Protein AF-A0A963SK87-F1 (afdb_monomer_lite)

Structure (mmCIF, N/CA/C/O backbone):
data_AF-A0A963SK87-F1
#
_entry.id   AF-A0A963SK87-F1
#
loop_
_atom_site.group_PDB
_atom_site.id
_atom_site.type_symbol
_atom_site.label_atom_id
_atom_site.label_alt_id
_atom_site.label_comp_id
_atom_site.label_asym_id
_atom_site.label_entity_id
_atom_site.label_seq_id
_atom_site.pdbx_PDB_ins_code
_atom_site.Cartn_x
_atom_site.Cartn_y
_atom_site.Cartn_z
_atom_site.occupancy
_atom_site.B_iso_or_equiv
_atom_site.auth_seq_id
_atom_site.auth_comp_id
_atom_site.auth_asym_id
_atom_site.auth_atom_id
_atom_site.pdbx_PDB_model_num
ATOM 1 N N . MET A 1 1 ? -9.936 10.081 -13.786 1.00 55.28 1 MET A N 1
ATOM 2 C CA . MET A 1 1 ? -8.497 9.781 -13.969 1.00 55.28 1 MET A CA 1
ATOM 3 C C . MET A 1 1 ? -8.092 8.763 -12.922 1.00 55.28 1 MET A C 1
ATOM 5 O O . MET A 1 1 ? -8.417 8.975 -11.762 1.00 55.28 1 MET A O 1
ATOM 9 N N . ALA A 1 2 ? -7.454 7.662 -13.316 1.0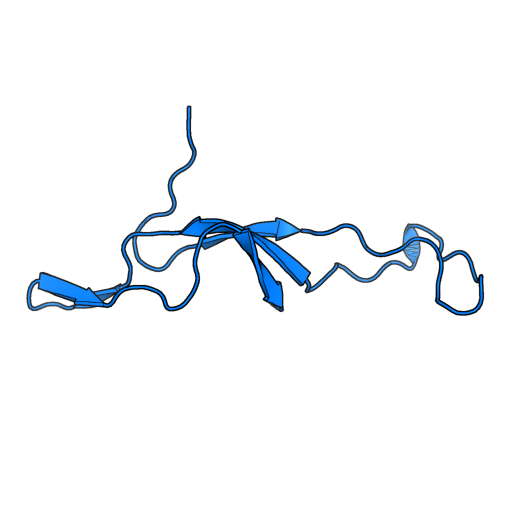0 79.69 2 ALA A N 1
ATOM 10 C CA . ALA A 1 2 ? -6.935 6.676 -12.371 1.00 79.69 2 ALA A CA 1
ATOM 11 C C . ALA A 1 2 ? -5.571 7.148 -11.843 1.00 79.69 2 ALA A C 1
ATOM 13 O O . ALA A 1 2 ? -4.687 7.477 -12.633 1.00 79.69 2 ALA A O 1
ATOM 14 N N . PHE A 1 3 ? -5.412 7.218 -10.522 1.00 84.69 3 PHE A N 1
ATOM 15 C CA . PHE A 1 3 ? -4.122 7.495 -9.893 1.00 84.69 3 PHE A CA 1
ATOM 16 C C . PHE A 1 3 ? -3.230 6.256 -10.020 1.00 84.69 3 PHE A C 1
ATOM 18 O O . PHE A 1 3 ? -3.650 5.163 -9.644 1.00 84.69 3 PHE A O 1
ATOM 25 N N . ARG A 1 4 ? -2.008 6.417 -10.540 1.00 88.06 4 ARG A N 1
ATOM 26 C CA . ARG A 1 4 ? -1.046 5.321 -10.703 1.00 88.06 4 ARG A CA 1
ATOM 27 C C . ARG A 1 4 ? 0.242 5.620 -9.928 1.00 88.06 4 ARG A C 1
ATOM 29 O O . ARG A 1 4 ? 0.936 6.572 -10.291 1.00 88.06 4 ARG A O 1
ATOM 36 N N . PRO A 1 5 ? 0.585 4.824 -8.901 1.00 91.50 5 PRO A N 1
ATOM 37 C CA . PRO A 1 5 ? 1.882 4.905 -8.239 1.00 91.50 5 PRO A CA 1
ATOM 38 C C . PRO A 1 5 ? 3.029 4.602 -9.213 1.00 91.50 5 PRO A C 1
ATOM 40 O O . PRO A 1 5 ? 2.881 3.799 -10.135 1.00 91.50 5 PRO A O 1
ATOM 43 N N . LEU A 1 6 ? 4.177 5.247 -9.009 1.00 90.88 6 LEU A N 1
ATOM 44 C CA . LEU A 1 6 ? 5.393 5.020 -9.794 1.00 90.88 6 LEU A CA 1
ATOM 45 C C . LEU A 1 6 ? 6.393 4.180 -8.999 1.00 90.88 6 LEU A C 1
ATOM 47 O O . LEU A 1 6 ? 6.426 4.274 -7.774 1.00 90.88 6 LEU A O 1
ATOM 51 N N . HIS A 1 7 ? 7.243 3.433 -9.708 1.00 88.06 7 HIS A N 1
ATOM 52 C CA . HIS A 1 7 ? 8.295 2.597 -9.121 1.00 88.06 7 HIS A CA 1
ATOM 53 C C . HIS A 1 7 ? 7.734 1.598 -8.098 1.00 88.06 7 HIS A C 1
ATOM 55 O O . HIS A 1 7 ? 6.784 0.882 -8.401 1.00 88.06 7 HIS A O 1
ATOM 61 N N . ASP A 1 8 ? 8.308 1.571 -6.907 1.00 88.44 8 ASP A N 1
ATOM 62 C CA . ASP A 1 8 ? 8.001 0.722 -5.763 1.00 88.44 8 ASP A CA 1
ATOM 63 C C . ASP A 1 8 ? 6.891 1.282 -4.859 1.00 88.44 8 ASP A C 1
ATOM 65 O O . ASP A 1 8 ? 6.602 0.737 -3.797 1.00 88.44 8 ASP A O 1
ATOM 69 N N . ARG A 1 9 ? 6.240 2.377 -5.265 1.00 91.38 9 ARG A N 1
ATOM 70 C CA . ARG A 1 9 ? 5.197 3.010 -4.455 1.00 91.38 9 ARG A CA 1
ATOM 71 C C . ARG A 1 9 ? 3.879 2.251 -4.539 1.00 91.38 9 ARG A C 1
ATOM 73 O O . ARG A 1 9 ? 3.502 1.725 -5.586 1.00 91.38 9 ARG A O 1
ATOM 80 N N . VAL A 1 10 ? 3.126 2.310 -3.447 1.00 92.38 10 VAL A N 1
ATOM 81 C CA . VAL A 1 10 ? 1.809 1.687 -3.306 1.00 92.38 10 VAL A CA 1
ATOM 82 C C . VAL A 1 10 ? 0.812 2.732 -2.814 1.00 92.38 10 VAL A C 1
ATOM 84 O O . VAL A 1 10 ? 1.112 3.514 -1.91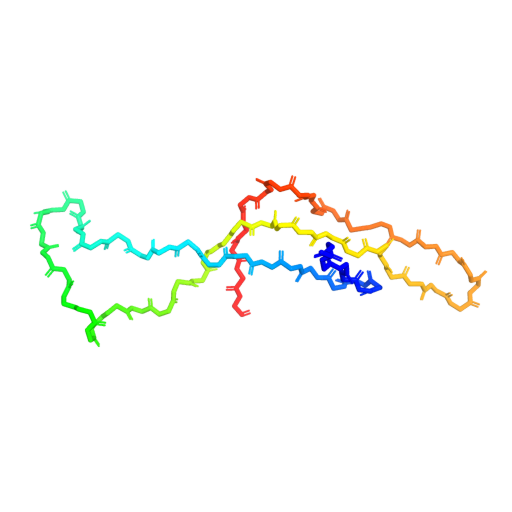3 1.00 92.38 10 VAL A O 1
ATOM 87 N N . LEU A 1 11 ? -0.374 2.773 -3.423 1.00 91.88 11 LEU A N 1
ATOM 88 C CA . LEU A 1 11 ? -1.487 3.582 -2.935 1.00 91.88 11 LEU A CA 1
ATOM 89 C C . LEU A 1 11 ? -2.319 2.739 -1.971 1.00 91.88 11 LEU A C 1
ATOM 91 O O . LEU A 1 11 ? -2.972 1.786 -2.397 1.00 91.88 11 LEU A O 1
ATOM 95 N N . VAL A 1 12 ? -2.336 3.138 -0.702 1.00 92.50 12 VAL A N 1
ATOM 96 C CA . VAL A 1 12 ? -3.101 2.470 0.355 1.00 92.50 12 VAL A CA 1
ATOM 97 C C . VAL A 1 12 ? -4.255 3.361 0.804 1.00 92.50 12 VAL A C 1
ATOM 99 O O . VAL A 1 12 ? -4.071 4.548 1.084 1.00 92.50 12 VAL A O 1
ATOM 102 N N . ARG A 1 13 ? -5.453 2.785 0.890 1.00 89.50 13 ARG A N 1
ATOM 103 C CA . ARG A 1 13 ? -6.610 3.387 1.552 1.00 89.50 13 ARG A CA 1
ATOM 104 C C . ARG A 1 13 ? -6.646 2.887 2.990 1.00 89.50 13 ARG A C 1
ATOM 106 O O . ARG A 1 13 ? -6.712 1.684 3.215 1.00 89.50 13 ARG A O 1
ATOM 113 N N . ARG A 1 14 ? -6.623 3.805 3.958 1.00 88.06 14 ARG A N 1
ATOM 114 C CA . ARG A 1 14 ? -6.794 3.448 5.373 1.00 88.06 14 ARG A CA 1
ATOM 115 C C . ARG A 1 14 ? -8.163 2.817 5.587 1.00 88.06 14 ARG A C 1
ATOM 117 O O . ARG A 1 14 ? -9.153 3.346 5.081 1.00 88.06 14 ARG A O 1
ATOM 124 N N . ILE A 1 15 ? -8.200 1.724 6.336 1.00 83.56 15 ILE A N 1
ATOM 125 C CA . ILE A 1 15 ? -9.455 1.172 6.841 1.00 83.56 15 ILE A CA 1
ATOM 126 C C . ILE A 1 15 ? -9.771 1.937 8.127 1.00 83.56 15 ILE A C 1
ATOM 128 O O . ILE A 1 15 ? -8.875 2.174 8.937 1.00 83.56 15 ILE A O 1
ATOM 132 N N . GLU A 1 16 ? -11.010 2.404 8.279 1.00 73.8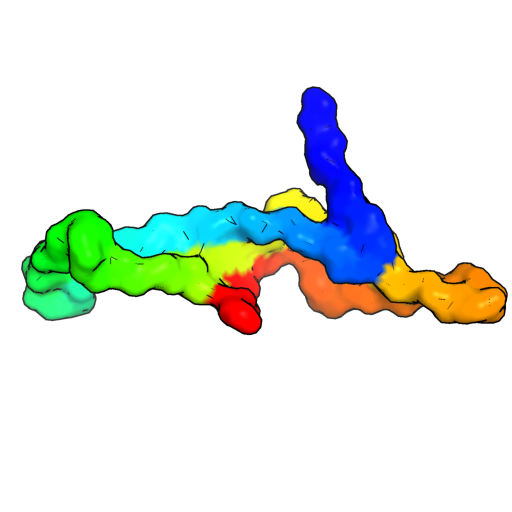8 16 GLU A N 1
ATOM 133 C CA . GLU A 1 16 ? -11.421 3.098 9.500 1.00 73.88 16 GLU A CA 1
ATOM 134 C C . GLU A 1 16 ? -11.313 2.150 10.698 1.00 73.88 16 GLU A C 1
ATOM 136 O O . GLU A 1 16 ? -11.633 0.965 10.597 1.00 73.88 16 GLU A O 1
ATOM 141 N N . ALA A 1 17 ? -10.827 2.666 11.825 1.00 70.31 17 ALA A N 1
ATOM 142 C CA . ALA A 1 17 ? -10.771 1.889 13.051 1.00 70.31 17 ALA A CA 1
ATOM 143 C C . ALA A 1 17 ? -12.200 1.613 13.548 1.00 70.31 17 ALA A C 1
ATOM 145 O O . ALA A 1 17 ? -13.067 2.490 13.496 1.00 70.31 17 ALA A O 1
ATOM 146 N N . ASP A 1 18 ? -12.445 0.399 14.043 1.00 69.06 18 ASP A N 1
ATOM 147 C CA . ASP A 1 18 ? -13.744 0.038 14.602 1.00 69.06 18 ASP A CA 1
ATOM 148 C C . ASP A 1 18 ? -14.096 0.973 15.770 1.00 69.06 18 ASP A C 1
ATOM 150 O O . ASP A 1 18 ? -13.336 1.131 16.728 1.00 69.06 18 ASP A O 1
ATOM 154 N N . GLN A 1 19 ? -15.274 1.599 15.705 1.00 66.19 19 GLN A N 1
ATOM 155 C CA . GLN A 1 19 ? -15.775 2.488 16.766 1.00 66.19 19 GLN A CA 1
ATOM 156 C C . GLN A 1 19 ? -16.157 1.722 18.041 1.00 66.19 19 GLN A C 1
ATOM 158 O O . GLN A 1 19 ? -16.317 2.315 19.109 1.00 66.19 19 GLN A O 1
ATOM 163 N N . LYS A 1 20 ? -16.336 0.400 17.936 1.00 66.88 20 LYS A N 1
ATOM 164 C CA . LYS A 1 20 ? -16.712 -0.480 19.042 1.00 66.88 20 LYS A CA 1
ATOM 165 C C . LYS A 1 20 ? -15.662 -1.560 19.216 1.00 66.88 20 LYS A C 1
ATOM 167 O O . LYS A 1 20 ? -15.387 -2.321 18.296 1.00 66.88 20 LYS A O 1
ATOM 172 N N . THR A 1 21 ? -15.128 -1.668 20.425 1.00 73.31 21 THR A N 1
ATOM 173 C CA . THR A 1 21 ? -14.270 -2.799 20.781 1.00 73.31 21 THR A CA 1
ATOM 174 C C . THR A 1 21 ? -15.094 -4.082 20.898 1.00 73.31 21 THR A C 1
ATOM 176 O O . THR A 1 21 ? -16.313 -4.039 21.084 1.00 73.31 21 THR A O 1
ATOM 179 N N . ALA A 1 22 ? -14.431 -5.242 20.873 1.00 71.56 22 ALA A N 1
ATOM 180 C CA . ALA A 1 22 ? -15.080 -6.544 21.059 1.00 71.56 22 ALA A CA 1
ATOM 181 C C . ALA A 1 22 ? -15.887 -6.657 22.375 1.00 71.56 22 ALA A C 1
ATOM 183 O O . ALA A 1 22 ? -16.784 -7.489 22.476 1.00 71.56 22 ALA A O 1
ATOM 184 N N . GLY A 1 23 ? -15.599 -5.806 23.371 1.00 77.62 23 GLY A N 1
ATOM 185 C CA . GLY A 1 23 ? -16.327 -5.715 24.642 1.00 77.62 23 GLY A CA 1
ATOM 186 C C . GLY A 1 23 ? -17.498 -4.721 24.657 1.00 77.62 23 GLY A C 1
ATOM 187 O O . GLY A 1 23 ? -18.088 -4.509 25.711 1.00 77.62 23 GLY A O 1
ATOM 188 N N . GLY A 1 24 ? -17.827 -4.083 23.529 1.00 77.94 24 GLY A N 1
ATOM 189 C CA . GLY A 1 24 ? -18.932 -3.122 23.423 1.00 77.94 24 GLY A CA 1
ATOM 190 C C . GLY A 1 24 ? -18.611 -1.704 23.910 1.00 77.94 24 GLY A C 1
ATOM 191 O O . GLY A 1 24 ? -19.522 -0.883 24.015 1.00 77.94 24 GLY A O 1
ATOM 192 N N . ILE A 1 25 ? -17.340 -1.394 24.189 1.00 79.12 25 ILE A N 1
ATOM 193 C CA . ILE A 1 25 ? -16.907 -0.048 24.587 1.00 79.12 25 ILE A CA 1
ATOM 194 C C . ILE A 1 25 ? -16.801 0.821 23.332 1.00 79.12 25 ILE A C 1
ATOM 196 O O . ILE A 1 25 ? -16.134 0.436 22.369 1.00 79.12 25 ILE A O 1
ATOM 200 N N . ILE A 1 26 ? -17.452 1.985 23.356 1.00 78.06 26 ILE A N 1
ATOM 201 C CA . ILE A 1 26 ? -17.361 2.988 22.291 1.00 78.06 26 ILE A CA 1
ATOM 202 C C . ILE A 1 26 ? -16.068 3.776 22.490 1.00 78.06 26 ILE A C 1
ATOM 204 O O . ILE A 1 26 ? -15.885 4.398 23.539 1.00 78.06 26 ILE A O 1
ATOM 208 N N . ILE A 1 27 ? -15.183 3.748 21.494 1.00 74.06 27 ILE A N 1
ATOM 209 C CA . ILE A 1 27 ? -13.978 4.579 21.498 1.00 74.06 27 ILE A CA 1
ATOM 210 C C . ILE A 1 27 ? -14.357 5.951 20.930 1.00 74.06 27 ILE A C 1
ATOM 212 O O . ILE A 1 27 ? -14.849 6.013 19.805 1.00 74.06 27 ILE A O 1
ATOM 216 N N . PRO A 1 28 ? -14.173 7.050 21.683 1.00 73.56 28 PRO A N 1
ATOM 217 C CA . PRO A 1 28 ? -14.400 8.386 21.149 1.00 73.56 28 PRO A CA 1
ATOM 218 C C . PRO A 1 28 ? -13.381 8.694 20.046 1.00 73.56 28 PRO A C 1
ATOM 220 O O . PRO A 1 28 ? -12.219 8.304 20.156 1.00 73.56 28 PRO A O 1
ATOM 223 N N . ASP A 1 29 ? -13.790 9.459 19.032 1.00 70.62 29 ASP A N 1
ATOM 224 C CA . ASP A 1 29 ? -12.963 9.789 17.856 1.00 70.62 29 ASP A CA 1
ATOM 225 C C . ASP A 1 29 ? -11.588 10.396 18.219 1.00 70.62 29 ASP A C 1
ATOM 227 O O . ASP A 1 29 ? -10.622 10.274 17.471 1.00 70.62 29 ASP A O 1
ATOM 231 N N . SER A 1 30 ? -11.469 11.031 19.394 1.00 69.25 30 SER A N 1
ATOM 232 C CA . SER A 1 30 ? -10.222 11.614 19.913 1.00 69.25 30 SER A CA 1
ATOM 233 C C . SER A 1 30 ? -9.221 10.603 20.486 1.00 69.25 30 SER A C 1
ATOM 235 O O . SER A 1 30 ? -8.053 10.948 20.657 1.00 69.25 30 SER A O 1
ATOM 237 N N . ALA A 1 31 ? -9.662 9.384 20.803 1.00 67.94 31 ALA A N 1
ATOM 238 C CA . ALA A 1 31 ? -8.846 8.300 21.353 1.00 67.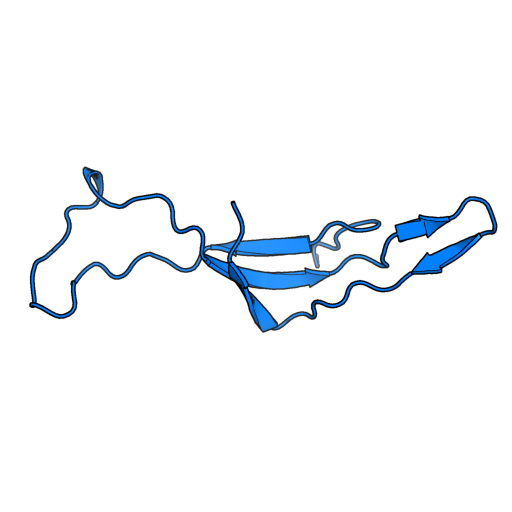94 31 ALA A CA 1
ATOM 239 C C . ALA A 1 31 ? -8.565 7.189 20.327 1.00 67.94 31 ALA A C 1
ATOM 241 O O . ALA A 1 31 ? -7.935 6.188 20.664 1.00 67.94 31 ALA A O 1
ATOM 242 N N . GLN A 1 32 ? -9.029 7.349 19.084 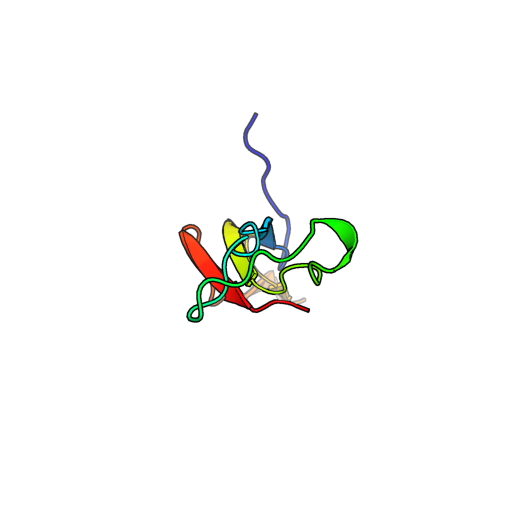1.00 67.25 32 GLN A N 1
ATOM 243 C CA . GLN A 1 32 ? -8.726 6.424 18.001 1.00 67.25 32 GLN A CA 1
ATOM 244 C C . GLN A 1 32 ? -7.276 6.608 17.541 1.00 67.25 32 GLN A C 1
ATOM 246 O O . GLN A 1 32 ? -6.890 7.658 17.019 1.00 67.25 32 GLN A O 1
ATOM 251 N N . GLU A 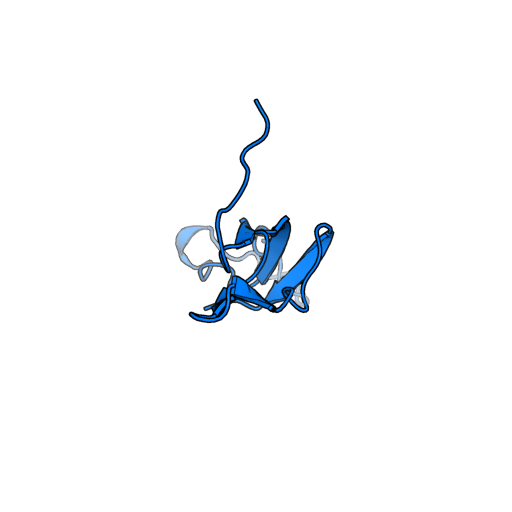1 33 ? -6.456 5.574 17.727 1.00 69.94 33 GLU A N 1
ATOM 252 C CA . GLU A 1 33 ? -5.132 5.526 17.114 1.00 69.94 33 GLU A CA 1
ATOM 253 C C . GLU A 1 33 ? -5.261 5.509 15.589 1.00 69.94 33 GLU A C 1
ATOM 255 O O . GLU A 1 33 ? -6.209 4.953 15.028 1.00 69.94 33 GLU A O 1
ATOM 260 N N . LYS A 1 34 ? -4.301 6.141 14.901 1.00 68.50 34 LYS A N 1
ATOM 261 C CA . LYS A 1 34 ? -4.278 6.122 13.436 1.00 68.50 34 LYS A CA 1
ATOM 262 C C . LYS A 1 34 ? -4.186 4.663 12.989 1.00 68.50 34 LYS A C 1
ATOM 264 O O . LYS A 1 34 ? -3.201 4.018 13.341 1.00 68.50 34 LYS A O 1
ATOM 269 N N . PRO A 1 35 ? -5.150 4.156 12.202 1.00 75.19 35 PRO A N 1
ATOM 270 C CA . PRO A 1 35 ? -5.115 2.774 11.768 1.00 75.19 35 PRO A CA 1
ATOM 271 C C . PRO A 1 35 ? -3.850 2.541 10.942 1.00 75.19 35 PRO A C 1
ATOM 273 O O . PRO A 1 35 ? -3.625 3.195 9.917 1.00 75.19 35 PRO A O 1
ATOM 276 N N . SER A 1 36 ? -3.030 1.612 11.429 1.00 82.75 36 SER A N 1
ATOM 277 C CA . SER A 1 36 ? -1.867 1.064 10.729 1.00 82.75 36 SER A CA 1
ATOM 278 C C . SER A 1 36 ? -2.274 0.037 9.675 1.00 82.75 36 SER A C 1
ATOM 280 O O . SER A 1 36 ? -1.422 -0.572 9.052 1.00 82.75 36 SER A O 1
ATOM 282 N N . GLU A 1 37 ? -3.568 -0.192 9.465 1.00 88.50 37 GLU A N 1
ATOM 283 C CA . GLU A 1 37 ? -4.078 -1.123 8.464 1.00 88.50 37 GLU A CA 1
ATOM 284 C C . GLU A 1 37 ? -4.762 -0.397 7.310 1.00 88.50 37 GLU A C 1
ATOM 286 O O . GLU A 1 37 ? -5.385 0.662 7.461 1.00 88.50 37 GLU A O 1
ATOM 291 N N . GLY A 1 38 ? -4.657 -0.985 6.124 1.00 91.81 38 GLY A N 1
ATOM 292 C CA . GLY A 1 38 ? -5.260 -0.434 4.924 1.00 91.81 38 GLY A CA 1
ATOM 293 C C . GLY A 1 38 ? -5.354 -1.436 3.791 1.00 91.81 38 GLY A C 1
ATOM 294 O O . GLY A 1 38 ? -4.725 -2.489 3.808 1.00 91.81 38 GLY A O 1
ATOM 295 N N . GLU A 1 39 ? -6.156 -1.084 2.799 1.00 92.44 39 GLU A N 1
ATOM 296 C CA . GLU A 1 39 ? -6.331 -1.843 1.567 1.00 92.44 39 GLU A CA 1
ATOM 297 C C . GLU A 1 39 ? -5.531 -1.189 0.440 1.00 92.44 39 GLU A C 1
ATOM 299 O O . GLU A 1 39 ? -5.550 0.037 0.263 1.00 92.44 39 GLU A O 1
ATOM 304 N N . ILE A 1 40 ? -4.833 -1.997 -0.349 1.00 93.81 40 ILE A N 1
ATOM 305 C CA . ILE A 1 40 ? -4.094 -1.519 -1.510 1.00 93.81 40 ILE A CA 1
ATOM 306 C C . ILE A 1 40 ? -5.061 -1.225 -2.653 1.00 93.81 40 ILE A C 1
ATOM 308 O O . ILE A 1 40 ? -5.737 -2.106 -3.173 1.00 93.81 40 ILE A O 1
ATOM 312 N N . VAL A 1 41 ? -5.070 0.025 -3.107 1.00 92.62 41 VAL A N 1
ATOM 313 C CA . VAL A 1 41 ? -5.897 0.479 -4.233 1.00 92.62 41 VAL A CA 1
ATOM 314 C C . VAL A 1 41 ? -5.136 0.385 -5.554 1.00 92.62 41 VAL A C 1
ATOM 316 O O . VAL A 1 41 ? -5.729 0.120 -6.597 1.00 92.62 41 VAL A O 1
ATOM 319 N N . ALA A 1 42 ? -3.824 0.626 -5.533 1.00 91.81 42 ALA A N 1
ATOM 320 C CA . ALA A 1 42 ? -2.982 0.546 -6.719 1.00 91.81 42 ALA A CA 1
ATOM 321 C C . ALA A 1 42 ? -1.526 0.267 -6.347 1.00 91.81 42 ALA A C 1
ATOM 323 O O . ALA A 1 42 ? -1.037 0.744 -5.321 1.00 91.81 42 ALA A O 1
ATOM 324 N N . VAL A 1 43 ? -0.824 -0.438 -7.231 1.00 92.56 43 VAL A N 1
ATOM 325 C CA . VAL A 1 43 ? 0.596 -0.779 -7.088 1.00 92.56 43 VAL A CA 1
ATOM 326 C C . VAL A 1 43 ? 1.405 -0.184 -8.234 1.00 92.56 43 VAL A C 1
ATOM 328 O O . VAL A 1 43 ? 0.912 -0.035 -9.359 1.00 92.56 43 VAL A O 1
ATOM 331 N N . GLY A 1 44 ? 2.637 0.214 -7.932 1.00 90.56 44 GLY A N 1
ATOM 332 C CA . GLY A 1 44 ? 3.603 0.650 -8.928 1.00 90.56 44 GLY A CA 1
ATOM 333 C C . GLY A 1 44 ? 4.174 -0.517 -9.736 1.00 90.56 44 GLY A C 1
ATOM 334 O O . GLY A 1 44 ? 3.825 -1.677 -9.538 1.00 90.56 44 GLY A O 1
ATOM 335 N N . SER A 1 45 ? 5.051 -0.205 -10.690 1.00 87.25 45 SER A N 1
ATOM 336 C CA . SER A 1 45 ? 5.701 -1.215 -11.538 1.00 87.25 45 SER A CA 1
ATOM 337 C C . SER A 1 45 ? 6.750 -2.059 -10.810 1.00 87.25 45 SER A C 1
ATOM 339 O O . SER A 1 45 ? 7.195 -3.050 -11.374 1.00 87.25 45 SER A O 1
ATOM 341 N N . GLY A 1 46 ? 7.171 -1.648 -9.613 1.00 88.12 46 GLY A N 1
ATOM 342 C CA . GLY A 1 46 ? 8.284 -2.235 -8.879 1.00 88.12 46 GLY A CA 1
ATOM 343 C C . GLY A 1 46 ? 9.596 -1.460 -9.020 1.00 88.12 46 GLY A C 1
ATOM 344 O O . GLY A 1 46 ? 9.676 -0.439 -9.721 1.00 88.12 46 GLY A O 1
ATOM 345 N N . SER A 1 47 ? 10.616 -1.943 -8.313 1.00 87.50 47 SER A N 1
ATOM 346 C CA . SER A 1 47 ? 11.949 -1.339 -8.260 1.00 87.50 47 SER A CA 1
ATOM 347 C C . SER A 1 47 ? 12.702 -1.595 -9.557 1.00 87.50 47 SER A C 1
ATOM 349 O O . SER A 1 47 ? 12.746 -2.722 -10.046 1.00 87.50 47 SER A O 1
ATOM 351 N N . LYS A 1 48 ? 13.306 -0.543 -10.114 1.00 86.12 48 LYS A N 1
ATOM 352 C CA . LYS A 1 48 ? 14.168 -0.648 -11.295 1.00 86.12 48 LYS A CA 1
ATOM 353 C C . LYS A 1 48 ? 15.622 -0.713 -10.854 1.00 86.12 48 LYS A C 1
ATOM 355 O O . LYS A 1 48 ? 16.065 0.184 -10.140 1.00 86.12 48 LYS A O 1
ATOM 360 N N . ALA A 1 49 ? 16.341 -1.736 -11.289 1.00 85.06 49 ALA A N 1
ATOM 361 C CA . ALA A 1 49 ? 17.785 -1.805 -11.131 1.00 85.06 49 ALA A CA 1
ATOM 362 C C . ALA A 1 49 ? 18.496 -1.032 -12.259 1.00 85.06 49 ALA A C 1
ATOM 364 O O . ALA A 1 49 ? 17.891 -0.676 -13.275 1.00 85.06 49 ALA A O 1
ATOM 365 N N . GLU A 1 50 ? 19.787 -0.746 -12.070 1.00 82.06 50 GLU A N 1
ATOM 366 C CA . GLU A 1 50 ? 20.598 0.018 -13.034 1.00 82.06 50 GLU A CA 1
ATOM 367 C C . GLU A 1 50 ? 20.794 -0.714 -14.373 1.00 82.06 50 GLU A C 1
ATOM 369 O O . GLU A 1 50 ? 21.043 -0.081 -15.395 1.00 82.06 50 GLU A O 1
ATOM 374 N N . ASP A 1 51 ? 20.615 -2.036 -14.386 1.00 85.94 51 ASP A N 1
ATOM 375 C CA . ASP A 1 51 ? 20.638 -2.884 -15.583 1.00 85.94 51 ASP A CA 1
ATOM 376 C C . ASP A 1 51 ? 19.326 -2.838 -16.396 1.00 85.94 51 ASP A C 1
ATOM 378 O O . ASP A 1 51 ? 19.219 -3.463 -17.452 1.00 85.94 51 ASP A O 1
ATOM 382 N N . GLY A 1 52 ? 18.324 -2.090 -15.922 1.00 82.31 52 GLY A N 1
ATOM 383 C CA . GLY A 1 52 ? 17.007 -1.978 -16.545 1.00 82.31 52 GLY A CA 1
ATOM 384 C C . GLY A 1 52 ? 16.032 -3.098 -16.176 1.00 82.31 52 GLY A C 1
ATOM 385 O O . GLY A 1 52 ? 14.887 -3.065 -16.638 1.00 82.31 52 GLY A O 1
ATOM 386 N N . SER A 1 53 ? 16.434 -4.057 -15.337 1.00 88.00 53 SER A N 1
ATOM 387 C CA . SER A 1 53 ? 15.528 -5.069 -14.796 1.00 88.00 53 SER A CA 1
ATOM 388 C C . SER A 1 53 ? 14.534 -4.445 -13.811 1.00 88.00 53 SER A C 1
ATOM 390 O O . SER A 1 53 ? 14.817 -3.454 -13.129 1.00 88.00 53 SER A O 1
ATOM 392 N N . VAL A 1 54 ? 13.321 -4.998 -13.784 1.00 87.06 54 VAL A N 1
ATOM 393 C CA . VAL A 1 54 ? 12.236 -4.546 -12.909 1.00 87.06 54 VAL A CA 1
ATOM 394 C C . VAL A 1 54 ? 11.876 -5.683 -11.967 1.00 87.06 54 VAL A C 1
ATOM 396 O O . VAL A 1 54 ? 11.393 -6.722 -12.416 1.00 87.06 54 VAL A O 1
ATOM 399 N N . THR A 1 55 ? 12.080 -5.470 -10.672 1.00 88.25 55 THR A N 1
ATOM 400 C CA . THR A 1 55 ? 11.639 -6.402 -9.633 1.00 88.25 55 THR A CA 1
ATOM 401 C C . THR A 1 55 ? 10.204 -6.051 -9.241 1.00 88.25 55 THR A C 1
ATOM 403 O O . THR A 1 55 ? 9.985 -4.936 -8.754 1.00 88.25 55 THR A O 1
ATOM 406 N N . PRO A 1 56 ? 9.221 -6.944 -9.469 1.00 88.19 56 PRO A N 1
ATOM 407 C CA . PRO A 1 56 ? 7.827 -6.687 -9.120 1.00 88.19 56 PRO A CA 1
ATOM 408 C C . PRO A 1 56 ? 7.642 -6.572 -7.602 1.00 88.19 56 PRO A C 1
ATOM 410 O O . PRO A 1 56 ? 8.441 -7.087 -6.825 1.00 88.19 56 PRO A O 1
ATOM 413 N N . LEU A 1 57 ? 6.577 -5.884 -7.191 1.00 89.06 57 LEU A N 1
ATOM 414 C CA . LEU A 1 57 ? 6.151 -5.840 -5.792 1.00 89.06 57 LEU A CA 1
ATOM 415 C C . LEU A 1 57 ? 5.416 -7.139 -5.433 1.00 89.06 57 LEU A C 1
ATOM 417 O O . LEU A 1 57 ? 4.642 -7.643 -6.244 1.00 89.06 57 LEU A O 1
ATOM 421 N N . ASP A 1 58 ? 5.605 -7.628 -4.207 1.00 88.94 58 ASP A N 1
ATOM 422 C CA . ASP A 1 58 ? 4.914 -8.825 -3.693 1.00 88.94 58 ASP A CA 1
ATOM 423 C C . ASP A 1 58 ? 3.439 -8.576 -3.342 1.00 88.94 58 ASP A C 1
ATOM 425 O O . ASP A 1 58 ? 2.688 -9.508 -3.067 1.00 88.94 58 ASP A O 1
ATOM 429 N N . VAL A 1 59 ? 3.024 -7.311 -3.336 1.00 90.62 59 VAL A N 1
ATOM 430 C CA . VAL A 1 59 ? 1.669 -6.890 -2.989 1.00 90.62 59 VAL A CA 1
ATOM 431 C C . VAL A 1 59 ? 0.874 -6.516 -4.234 1.00 90.62 59 VAL A C 1
ATOM 433 O O . VAL A 1 59 ? 1.418 -5.973 -5.198 1.00 90.62 59 VAL A O 1
ATOM 436 N N . SER A 1 60 ? -0.428 -6.778 -4.201 1.00 90.62 60 SER A N 1
ATOM 437 C CA . SER A 1 60 ? -1.370 -6.550 -5.295 1.00 90.62 60 SER A CA 1
ATOM 438 C C . SER A 1 60 ? -2.524 -5.636 -4.879 1.00 90.62 60 SER A C 1
ATOM 440 O O . SER A 1 60 ? -2.768 -5.379 -3.702 1.00 90.62 60 SER A O 1
ATOM 442 N N . ALA A 1 61 ? -3.253 -5.105 -5.865 1.00 90.38 61 ALA A N 1
ATOM 443 C CA . ALA A 1 61 ? -4.477 -4.355 -5.590 1.00 90.38 61 ALA A CA 1
ATOM 444 C C . ALA A 1 61 ? -5.544 -5.273 -4.969 1.00 90.38 61 ALA A C 1
ATOM 446 O O . ALA A 1 61 ? -5.805 -6.352 -5.497 1.00 90.38 61 ALA A O 1
ATOM 447 N N . GLY A 1 62 ? -6.163 -4.820 -3.879 1.00 90.88 62 GLY A N 1
ATOM 448 C CA . GLY A 1 62 ? -7.126 -5.579 -3.075 1.00 90.88 62 GLY A CA 1
ATOM 449 C C . GLY A 1 62 ? -6.529 -6.237 -1.827 1.00 90.88 62 GLY A C 1
ATOM 450 O O . GLY A 1 62 ? -7.285 -6.700 -0.974 1.00 90.88 62 GLY A O 1
ATOM 451 N N . ASP A 1 63 ? -5.202 -6.250 -1.673 1.00 92.31 63 ASP A N 1
ATOM 452 C CA . ASP A 1 63 ? -4.581 -6.817 -0.477 1.00 92.31 63 ASP A CA 1
ATOM 453 C C . ASP A 1 63 ? -4.777 -5.905 0.739 1.00 92.31 63 ASP A C 1
ATOM 455 O O . ASP A 1 63 ? -4.661 -4.676 0.657 1.00 92.31 63 ASP A O 1
ATOM 459 N N . ARG A 1 64 ? -5.029 -6.526 1.896 1.00 91.25 64 ARG A N 1
ATOM 460 C CA . ARG A 1 64 ? -5.040 -5.852 3.196 1.00 91.25 64 ARG A CA 1
ATOM 461 C C . ARG A 1 64 ? -3.646 -5.925 3.800 1.00 91.25 64 ARG A C 1
ATOM 463 O O . ARG A 1 64 ? -3.119 -7.012 4.021 1.00 91.25 64 ARG A O 1
ATOM 470 N N . VAL A 1 65 ? -3.067 -4.765 4.078 1.00 90.44 65 VAL A N 1
ATOM 471 C CA . VAL A 1 65 ? -1.701 -4.633 4.581 1.00 90.44 65 VAL A CA 1
ATOM 472 C C . VAL A 1 65 ? -1.664 -3.839 5.875 1.00 90.44 65 VAL A C 1
ATOM 474 O O . VAL A 1 65 ? -2.403 -2.870 6.058 1.00 90.44 65 VAL A O 1
ATOM 477 N N . LEU A 1 66 ? -0.764 -4.255 6.760 1.00 90.44 66 LEU A N 1
ATOM 478 C CA . LEU A 1 66 ? -0.324 -3.469 7.901 1.00 90.44 66 LEU A CA 1
ATOM 479 C C . LEU A 1 66 ? 0.874 -2.618 7.452 1.00 90.44 66 LEU A C 1
ATOM 481 O O . LEU A 1 66 ? 1.828 -3.143 6.882 1.00 90.44 66 LEU A O 1
ATOM 485 N N . PHE A 1 67 ? 0.821 -1.313 7.684 1.00 85.75 67 PHE A N 1
ATOM 486 C CA . PHE A 1 67 ? 1.845 -0.339 7.327 1.00 85.75 67 PHE A CA 1
ATOM 487 C C . PHE A 1 67 ? 2.005 0.694 8.456 1.00 85.75 67 PHE A C 1
ATOM 489 O O . PHE A 1 67 ? 1.035 1.092 9.105 1.00 85.75 67 PHE A O 1
ATOM 496 N N . GLY A 1 68 ? 3.236 1.139 8.697 1.00 79.06 68 GLY A N 1
ATOM 497 C CA . GLY A 1 68 ? 3.596 2.059 9.777 1.00 79.06 68 GLY A CA 1
ATOM 498 C C . GLY A 1 68 ? 4.971 2.653 9.554 1.00 79.06 68 GLY A C 1
ATOM 499 O O . GLY A 1 68 ? 5.854 1.887 9.113 1.00 79.06 68 GLY A O 1
#

Radius of gyration: 16.51 Å; chains: 1; bounding box: 40×20×41 Å

Foldseek 3Di:
DDDADAAADWDWDADDDDQADPVRDGDPPVRDDRQQKTFTQYGHQYHADPVRDHDGDPDDGGDIDRHD

Sequence (68 aa):
MAFRPLHDRVLVRRIEADQKTAGGIIIPDSAQEKPSEGEIVAVGSGSKAEDGSVTPLDVSAGDRVLFG

pLDDT: mean 83.21, std 9.02, range [55.28, 93.81]

Secondary structure (DSSP, 8-state):
------TT-EEEEEPPPPSB-TTSPBPPGGG-PPP-EEEEEEE---EEPTTS-EEPPS--TT-EEE--